Protein AF-A0A838SLF0-F1 (afdb_monomer_lite)

Radius of gyration: 18.65 Å; chains: 1; bounding box: 45×25×52 Å

Foldseek 3Di:
DDDDDDDDPDDDFDPAVTVDDHDDDDQLVVQLVVLCVQPVPCSNVLSVQLVVLVVVQVVCCVVPVDDDDPQRSCVSSVGHPPDD

Secondary structure (DSSP, 8-state):
-PPPPPPP------TBTTTB------HHHHHHHHHHHH-TTTHHHHHHHHHHHHHHHHHHHHHH-----HHHHHHHTT------

Structure (mmCIF, N/CA/C/O backbone):
data_AF-A0A838SLF0-F1
#
_entry.id   AF-A0A838SLF0-F1
#
loop_
_atom_site.group_PDB
_atom_site.id
_atom_site.type_symbol
_atom_site.label_atom_id
_atom_site.label_alt_id
_atom_site.label_comp_id
_atom_site.label_asym_id
_atom_site.label_entity_id
_atom_site.label_seq_id
_atom_site.pdbx_PDB_ins_code
_atom_site.Cartn_x
_atom_site.Cartn_y
_atom_site.Cartn_z
_atom_site.occupancy
_atom_site.B_iso_or_equiv
_atom_site.auth_seq_id
_atom_site.auth_comp_id
_atom_site.auth_asym_id
_atom_site.auth_atom_id
_atom_site.pdbx_PDB_model_num
ATOM 1 N N . MET A 1 1 ? -27.550 -16.317 34.968 1.00 45.66 1 MET A N 1
ATOM 2 C CA . MET A 1 1 ? -26.418 -15.496 35.451 1.00 45.66 1 MET A CA 1
ATOM 3 C C . MET A 1 1 ? -25.805 -14.793 34.254 1.00 45.66 1 MET A C 1
ATOM 5 O O . MET A 1 1 ? -25.170 -15.458 33.451 1.00 45.66 1 MET A O 1
ATOM 9 N N . SER A 1 2 ? -26.053 -13.492 34.090 1.00 56.19 2 SER A N 1
ATOM 10 C CA . SER A 1 2 ? -25.337 -12.686 33.094 1.00 56.19 2 SER A CA 1
ATOM 11 C C . SER A 1 2 ? -23.990 -12.309 33.697 1.00 56.19 2 SER A C 1
ATOM 13 O O . SER A 1 2 ? -23.963 -11.693 34.763 1.00 56.19 2 SER A O 1
ATOM 15 N N . ALA A 1 3 ? -22.885 -12.692 33.060 1.00 60.59 3 ALA A N 1
ATOM 16 C CA . ALA A 1 3 ? -21.584 -12.150 33.425 1.00 60.59 3 ALA A CA 1
ATOM 17 C C . ALA A 1 3 ? -21.641 -10.623 33.254 1.00 60.59 3 ALA A C 1
ATOM 19 O O . ALA A 1 3 ? -22.124 -10.132 32.231 1.00 60.59 3 ALA A O 1
ATOM 20 N N . ARG A 1 4 ? -21.194 -9.860 34.258 1.00 63.75 4 ARG A N 1
ATOM 21 C CA . ARG A 1 4 ? -20.851 -8.455 34.027 1.00 63.75 4 ARG A CA 1
ATOM 22 C C . ARG A 1 4 ? -19.660 -8.467 33.080 1.00 63.75 4 ARG A C 1
ATOM 24 O O . ARG A 1 4 ? -18.644 -9.071 33.416 1.00 63.75 4 ARG A O 1
ATOM 31 N N . ALA A 1 5 ? -19.803 -7.853 31.908 1.00 68.81 5 ALA A N 1
ATOM 32 C CA . ALA A 1 5 ? -18.654 -7.567 31.065 1.00 68.81 5 ALA A CA 1
ATOM 33 C C . ALA A 1 5 ? -17.613 -6.845 31.934 1.00 68.81 5 ALA A C 1
ATOM 35 O O . ALA A 1 5 ? -17.968 -5.911 32.662 1.00 68.81 5 ALA A O 1
ATOM 36 N N . GLY A 1 6 ? -16.366 -7.324 31.925 1.00 75.25 6 GLY A N 1
ATOM 37 C CA . GLY A 1 6 ? -15.258 -6.580 32.521 1.00 75.25 6 GLY A CA 1
ATOM 38 C C . GLY A 1 6 ? -15.238 -5.162 31.949 1.00 75.25 6 GLY A C 1
ATOM 39 O O . GLY A 1 6 ? -15.706 -4.943 30.830 1.00 75.25 6 GLY A O 1
ATOM 40 N N . MET A 1 7 ? -14.767 -4.189 32.727 1.00 83.50 7 MET A N 1
ATOM 41 C CA . MET A 1 7 ? -14.636 -2.825 32.217 1.00 83.50 7 MET A CA 1
ATOM 42 C C . MET A 1 7 ? -13.736 -2.844 30.975 1.00 83.50 7 MET A C 1
ATOM 44 O O . MET A 1 7 ? -12.645 -3.400 31.007 1.00 83.50 7 MET A O 1
ATOM 48 N N . LEU A 1 8 ? -14.239 -2.301 29.868 1.00 87.38 8 LEU A N 1
ATOM 49 C CA . LEU A 1 8 ? -13.479 -2.098 28.640 1.00 87.38 8 LEU A CA 1
ATOM 50 C C . LEU A 1 8 ? -12.461 -0.981 28.885 1.00 87.38 8 LEU A C 1
ATOM 52 O O . LEU A 1 8 ? -12.868 0.153 29.129 1.00 87.38 8 LEU A O 1
ATOM 56 N N . ASP A 1 9 ? -11.168 -1.296 28.805 1.00 92.94 9 ASP A N 1
ATOM 57 C CA . ASP A 1 9 ? -10.109 -0.315 29.076 1.00 92.94 9 ASP A CA 1
ATOM 58 C C . ASP A 1 9 ? -9.849 0.617 27.882 1.00 92.94 9 ASP A C 1
ATOM 60 O O . ASP A 1 9 ? -9.602 1.808 28.067 1.00 92.94 9 ASP A O 1
ATOM 64 N N . ALA A 1 10 ? -9.910 0.094 26.650 1.00 95.31 10 ALA A N 1
ATOM 65 C CA . ALA A 1 10 ? -9.664 0.871 25.435 1.00 95.31 10 ALA A CA 1
ATOM 66 C C . ALA A 1 10 ? -10.280 0.243 24.173 1.00 95.31 10 ALA A C 1
ATOM 68 O O . ALA A 1 10 ? -10.546 -0.958 24.118 1.00 95.31 10 ALA A O 1
ATOM 69 N N . VAL A 1 11 ? -10.443 1.073 23.135 1.00 95.25 11 VAL A N 1
ATOM 70 C CA . VAL A 1 11 ? -10.808 0.680 21.764 1.00 95.25 11 VAL A CA 1
ATOM 71 C C . VAL A 1 11 ? -9.805 1.303 20.798 1.00 95.25 11 VAL A C 1
ATOM 73 O O . VAL A 1 11 ? -9.487 2.485 20.921 1.00 95.25 11 VAL A O 1
ATOM 76 N N . ILE A 1 12 ? -9.318 0.514 19.839 1.00 95.12 12 ILE A N 1
ATOM 77 C CA . ILE A 1 12 ? -8.455 0.983 18.750 1.00 95.12 12 ILE A CA 1
ATOM 78 C C . ILE A 1 12 ? -9.311 1.072 17.489 1.00 95.12 12 ILE A C 1
ATOM 80 O O . ILE A 1 12 ? -9.966 0.097 17.122 1.00 95.12 12 ILE A O 1
ATOM 84 N N . PHE A 1 13 ? -9.303 2.235 16.844 1.00 96.75 13 PHE A N 1
ATOM 85 C CA . PHE A 1 13 ? -9.993 2.461 15.579 1.00 96.75 13 PHE A CA 1
ATOM 86 C C . PHE A 1 13 ? -8.979 2.569 14.449 1.00 96.75 13 PHE A C 1
ATOM 88 O O . PHE A 1 13 ? -7.984 3.284 14.573 1.00 96.75 13 PHE A O 1
ATOM 95 N N . ASP A 1 14 ? -9.259 1.868 13.355 1.00 94.06 14 ASP A N 1
ATOM 96 C CA . ASP A 1 14 ? -8.564 2.088 12.093 1.00 94.06 14 ASP A CA 1
ATOM 97 C C . ASP A 1 14 ? -8.962 3.449 11.499 1.00 94.06 14 ASP A C 1
ATOM 99 O O . ASP A 1 14 ? -9.935 4.076 11.923 1.00 94.06 14 ASP A O 1
ATOM 103 N N . TRP A 1 15 ? -8.209 3.941 10.525 1.00 94.94 15 TRP A N 1
ATOM 104 C CA . TRP A 1 15 ? -8.454 5.242 9.928 1.00 94.94 15 TRP A CA 1
ATOM 105 C C . TRP A 1 15 ? -9.432 5.163 8.750 1.00 94.94 15 TRP A C 1
ATOM 107 O O . TRP A 1 15 ? -10.581 5.593 8.877 1.00 94.94 15 TRP A O 1
ATOM 117 N N . GLY A 1 16 ? -9.002 4.588 7.624 1.00 92.56 16 GLY A N 1
ATOM 118 C CA . GLY A 1 16 ? -9.766 4.561 6.375 1.00 92.56 16 GLY A CA 1
ATOM 119 C C . GLY A 1 16 ? -11.020 3.694 6.467 1.00 92.56 16 GLY A C 1
ATOM 120 O O . GLY A 1 16 ? -10.947 2.507 6.759 1.00 92.56 16 GLY A O 1
ATOM 121 N N . GLY A 1 17 ? -12.192 4.278 6.225 1.00 92.69 17 GLY A N 1
ATOM 122 C CA . GLY A 1 17 ? -13.474 3.572 6.324 1.00 92.69 17 GLY A CA 1
ATOM 123 C C . GLY A 1 17 ? -13.966 3.337 7.758 1.00 92.69 17 GLY A C 1
ATOM 124 O O . GLY A 1 17 ? -15.066 2.816 7.929 1.00 92.69 17 GLY A O 1
ATOM 125 N N . THR A 1 18 ? -13.192 3.740 8.775 1.00 95.62 18 THR A N 1
ATOM 126 C CA . THR A 1 18 ? -13.584 3.676 10.192 1.00 95.62 18 THR A CA 1
ATOM 127 C C . THR A 1 18 ? -13.669 5.076 10.806 1.00 95.62 18 THR A C 1
ATOM 129 O O . THR A 1 18 ? -14.762 5.518 11.155 1.00 95.62 18 THR A O 1
ATOM 132 N N . LEU A 1 19 ? -12.551 5.802 10.920 1.00 97.12 19 LEU A N 1
ATOM 133 C CA . LEU A 1 19 ? -12.537 7.196 11.394 1.00 97.12 19 LEU A CA 1
ATOM 134 C C . LEU A 1 19 ? -12.808 8.207 10.272 1.00 97.12 19 LEU A C 1
ATOM 136 O O . LEU A 1 19 ? -13.269 9.315 10.546 1.00 97.12 19 LEU A O 1
ATOM 140 N N . THR A 1 20 ? -12.527 7.845 9.021 1.00 94.50 20 THR A N 1
ATOM 141 C CA . THR A 1 20 ? -12.821 8.658 7.833 1.00 94.50 20 THR A CA 1
ATOM 142 C C . THR A 1 20 ? -13.702 7.888 6.852 1.00 94.50 20 THR A C 1
ATOM 144 O O . THR A 1 20 ? -13.648 6.656 6.821 1.00 94.50 20 THR A O 1
ATOM 147 N N . PRO A 1 21 ? -14.524 8.570 6.031 1.00 95.88 21 PRO A N 1
ATOM 148 C CA . PRO A 1 21 ? -15.230 7.908 4.943 1.00 95.88 21 PRO A CA 1
ATOM 149 C C . PRO A 1 21 ? -14.257 7.184 4.014 1.00 95.88 21 PRO A C 1
ATOM 151 O O . PRO A 1 21 ? -13.168 7.681 3.719 1.00 95.88 21 PRO A O 1
ATOM 154 N N . TRP A 1 22 ? -14.671 6.016 3.535 1.00 94.19 22 TRP A N 1
ATOM 155 C CA . TRP A 1 22 ? -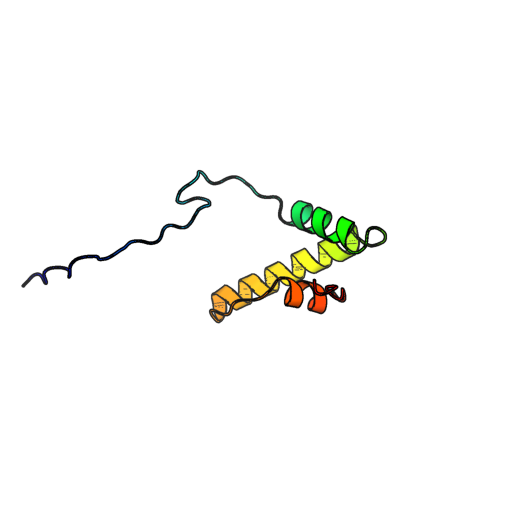13.932 5.313 2.498 1.00 94.19 22 TRP A CA 1
ATOM 156 C C . TRP A 1 22 ? -13.997 6.077 1.168 1.00 94.19 22 TRP A C 1
ATOM 158 O O . TRP A 1 22 ? -15.005 6.719 0.863 1.00 94.19 22 TRP A O 1
ATOM 168 N N . HIS A 1 23 ? -12.940 5.967 0.369 1.00 92.25 23 HIS A N 1
ATOM 169 C CA . HIS A 1 23 ? -12.920 6.369 -1.033 1.00 92.25 23 HIS A CA 1
ATOM 170 C C . HIS A 1 23 ? -12.133 5.337 -1.842 1.00 92.25 23 HIS A C 1
ATOM 172 O O . HIS A 1 23 ? -11.329 4.591 -1.283 1.00 92.25 23 HIS A O 1
ATOM 178 N N . ASP A 1 24 ? -12.369 5.295 -3.149 1.00 94.12 24 ASP A N 1
ATOM 179 C CA . ASP A 1 24 ? -11.633 4.401 -4.037 1.00 94.12 24 ASP A CA 1
ATOM 180 C C . ASP A 1 24 ? -10.176 4.859 -4.168 1.00 94.12 24 ASP A C 1
ATOM 182 O O . ASP A 1 24 ? -9.904 6.036 -4.413 1.00 94.12 24 ASP A O 1
ATOM 186 N N . ILE A 1 25 ? -9.246 3.916 -4.012 1.00 91.12 25 ILE A N 1
ATOM 187 C CA . ILE A 1 25 ? -7.803 4.151 -4.100 1.00 91.12 25 ILE A CA 1
ATOM 188 C C . ILE A 1 25 ? -7.272 3.399 -5.317 1.00 91.12 25 ILE A C 1
ATOM 190 O O . ILE A 1 25 ? -7.426 2.180 -5.420 1.00 91.12 25 ILE A O 1
ATOM 194 N N . ASP A 1 26 ? -6.612 4.122 -6.218 1.00 95.31 26 ASP A N 1
ATOM 195 C CA . ASP A 1 26 ? -5.847 3.520 -7.307 1.00 95.31 26 ASP A CA 1
ATOM 196 C C . ASP A 1 26 ? -4.453 3.124 -6.799 1.00 95.31 26 ASP A C 1
ATOM 198 O O . ASP A 1 26 ? -3.508 3.917 -6.785 1.00 95.31 26 ASP A O 1
ATOM 202 N N . LEU A 1 27 ? -4.349 1.877 -6.336 1.00 92.94 27 LEU A N 1
ATOM 203 C CA . LEU A 1 27 ? -3.104 1.324 -5.801 1.00 92.94 27 LEU A CA 1
ATOM 204 C C . LEU A 1 27 ? -2.014 1.196 -6.872 1.00 92.94 27 LEU A C 1
ATOM 206 O O . LEU A 1 27 ? -0.831 1.295 -6.553 1.00 92.94 27 LEU A O 1
ATOM 210 N N . HIS A 1 28 ? -2.382 1.005 -8.141 1.00 97.00 28 HIS A N 1
ATOM 211 C CA . HIS A 1 28 ? -1.395 0.912 -9.216 1.00 97.00 28 HIS A CA 1
ATOM 212 C C . HIS A 1 28 ? -0.765 2.277 -9.493 1.00 97.00 28 HIS A C 1
ATOM 214 O O . HIS A 1 28 ? 0.461 2.390 -9.520 1.00 97.00 28 HIS A O 1
ATOM 220 N N . ALA A 1 29 ? -1.581 3.332 -9.576 1.00 97.44 29 ALA A N 1
ATOM 221 C CA . ALA A 1 29 ? -1.084 4.700 -9.706 1.00 97.44 29 ALA A CA 1
ATOM 222 C C . ALA A 1 29 ? -0.183 5.105 -8.525 1.00 97.44 29 ALA A C 1
ATOM 224 O O . ALA A 1 29 ? 0.835 5.774 -8.721 1.00 97.44 29 ALA A O 1
ATOM 225 N N . GLN A 1 30 ? -0.510 4.660 -7.306 1.00 95.62 30 GLN A N 1
ATOM 226 C CA . GLN A 1 30 ? 0.360 4.843 -6.145 1.00 95.62 30 GLN A CA 1
ATOM 227 C C . GLN A 1 30 ? 1.719 4.157 -6.351 1.00 95.62 30 GLN A C 1
ATOM 229 O O . GLN A 1 30 ? 2.752 4.800 -6.163 1.00 95.62 30 GLN A O 1
ATOM 234 N N . TRP A 1 31 ? 1.746 2.891 -6.782 1.00 96.94 31 TRP A N 1
ATOM 235 C CA . TRP A 1 31 ? 3.003 2.193 -7.068 1.00 96.94 31 TRP A CA 1
ATOM 236 C C . TRP A 1 31 ? 3.802 2.830 -8.197 1.00 96.94 31 TRP A C 1
ATOM 238 O O . TRP A 1 31 ? 5.025 2.893 -8.098 1.00 96.94 31 TRP A O 1
ATOM 248 N N . TYR A 1 32 ? 3.135 3.359 -9.223 1.00 97.69 32 TYR A N 1
ATOM 249 C CA . TYR A 1 32 ? 3.793 4.107 -10.289 1.00 97.69 32 TYR A CA 1
ATOM 250 C C . TYR A 1 32 ? 4.553 5.320 -9.745 1.00 97.69 32 TYR A C 1
ATOM 252 O O . TYR A 1 32 ? 5.711 5.519 -10.102 1.00 97.69 32 TYR A O 1
ATOM 260 N N . ALA A 1 33 ? 3.962 6.078 -8.816 1.00 96.44 33 ALA A N 1
ATOM 261 C CA . ALA A 1 33 ? 4.628 7.226 -8.200 1.00 96.44 33 ALA A CA 1
ATOM 262 C C . ALA A 1 33 ? 5.898 6.834 -7.419 1.00 96.44 33 ALA A C 1
ATOM 264 O O . ALA A 1 33 ? 6.909 7.533 -7.494 1.00 96.44 33 ALA A O 1
ATOM 265 N N . TYR A 1 34 ? 5.881 5.705 -6.703 1.00 92.62 34 TYR A N 1
ATOM 266 C CA . TYR A 1 34 ? 7.087 5.187 -6.049 1.00 92.62 34 TYR A CA 1
ATOM 267 C C . TYR A 1 34 ? 8.113 4.674 -7.064 1.00 92.62 34 TYR A C 1
ATOM 269 O O . TYR A 1 34 ? 9.302 4.957 -6.942 1.00 92.62 34 TYR A O 1
ATOM 277 N N . ALA A 1 35 ? 7.664 3.940 -8.079 1.00 94.25 35 ALA A N 1
ATOM 278 C CA . ALA A 1 35 ? 8.532 3.38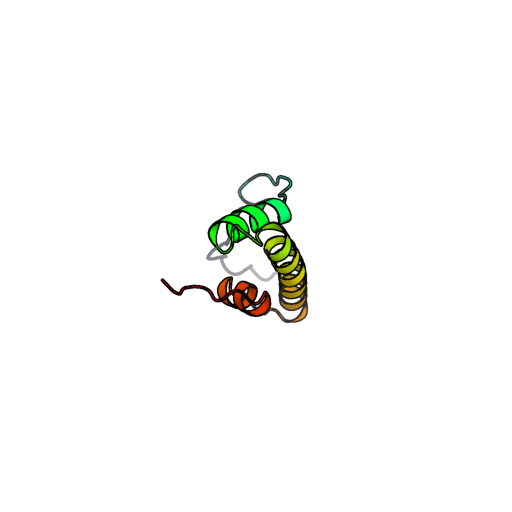6 -9.104 1.00 94.25 35 ALA A CA 1
ATOM 279 C C . ALA A 1 35 ? 9.235 4.481 -9.923 1.00 94.25 35 ALA A C 1
ATOM 281 O O . ALA A 1 35 ? 10.416 4.337 -10.221 1.00 94.25 35 ALA A O 1
ATOM 282 N N . GLU A 1 36 ? 8.556 5.596 -10.215 1.00 95.56 36 GLU A N 1
ATOM 283 C CA . GLU A 1 36 ? 9.151 6.794 -10.826 1.00 95.56 36 GLU A CA 1
ATOM 284 C C . GLU A 1 36 ? 10.302 7.358 -9.987 1.00 95.56 36 GLU A C 1
ATOM 286 O O . GLU A 1 36 ? 11.310 7.781 -10.544 1.00 95.56 36 GLU A O 1
ATOM 291 N N . ALA A 1 37 ? 10.184 7.355 -8.656 1.00 91.62 37 ALA A N 1
ATOM 292 C CA . ALA A 1 37 ? 11.241 7.845 -7.776 1.00 91.62 37 ALA A CA 1
ATOM 293 C C . ALA A 1 37 ? 12.453 6.895 -7.712 1.00 91.62 37 ALA A C 1
ATOM 295 O O . ALA A 1 37 ? 13.582 7.358 -7.553 1.00 91.62 37 ALA A O 1
ATOM 296 N N . TYR A 1 38 ? 12.227 5.584 -7.842 1.00 88.31 38 TYR A N 1
ATOM 297 C CA . TYR A 1 38 ? 13.260 4.549 -7.706 1.00 88.31 38 TYR A CA 1
ATOM 298 C C . TYR A 1 38 ? 13.971 4.196 -9.020 1.00 88.31 38 TYR A C 1
ATOM 300 O O . TYR A 1 38 ? 15.194 4.081 -9.057 1.00 88.31 38 TYR A O 1
ATOM 308 N N . ASP A 1 39 ? 13.219 4.006 -10.102 1.00 90.88 39 ASP A N 1
ATOM 309 C CA . ASP A 1 39 ? 13.737 3.696 -11.436 1.00 90.88 39 ASP A CA 1
ATOM 310 C C . ASP A 1 39 ? 12.842 4.367 -12.493 1.00 90.88 39 ASP A C 1
ATOM 312 O O . ASP A 1 39 ? 11.972 3.712 -13.075 1.00 90.88 39 ASP A O 1
ATOM 316 N N . PRO A 1 40 ? 13.053 5.669 -12.780 1.00 93.62 40 PRO A N 1
ATOM 317 C CA . PRO A 1 40 ? 12.243 6.402 -13.752 1.00 93.62 40 PRO A CA 1
ATOM 318 C C . PRO A 1 40 ? 12.230 5.753 -15.144 1.00 93.62 40 PRO A C 1
ATOM 320 O O . PRO A 1 40 ? 11.262 5.870 -15.890 1.00 93.62 40 PRO A O 1
ATOM 323 N N . VAL A 1 41 ? 13.306 5.051 -15.520 1.00 95.88 41 VAL A N 1
ATOM 324 C CA . VAL A 1 41 ? 13.425 4.413 -16.840 1.00 95.88 41 VAL A CA 1
ATOM 325 C C . VAL A 1 41 ? 12.526 3.181 -16.936 1.00 95.88 41 VAL A C 1
ATOM 327 O O . VAL A 1 41 ? 12.022 2.868 -18.016 1.00 95.88 41 VAL A O 1
ATOM 330 N N . ARG A 1 42 ? 12.323 2.467 -15.824 1.00 95.25 42 ARG A N 1
ATOM 331 C CA . ARG A 1 42 ? 11.518 1.237 -15.770 1.00 95.25 42 ARG A CA 1
ATOM 332 C C . ARG A 1 42 ? 10.268 1.370 -14.905 1.00 95.25 42 ARG A C 1
ATOM 334 O O . ARG A 1 42 ? 9.681 0.344 -14.564 1.00 95.25 42 ARG A O 1
ATOM 341 N N . ALA A 1 43 ? 9.839 2.593 -14.603 1.00 96.19 43 ALA A N 1
ATOM 342 C CA . ALA A 1 43 ? 8.801 2.881 -13.619 1.00 96.19 43 ALA A CA 1
ATOM 343 C C . ALA A 1 43 ? 7.518 2.071 -13.841 1.00 96.19 43 ALA A C 1
ATOM 345 O O . ALA A 1 43 ? 7.069 1.380 -12.933 1.00 96.19 43 ALA A O 1
ATOM 346 N N . ALA A 1 44 ? 6.986 2.054 -15.068 1.00 97.81 44 ALA A N 1
ATOM 347 C CA . ALA A 1 44 ? 5.788 1.275 -15.399 1.00 97.81 44 ALA A CA 1
ATOM 348 C C . ALA A 1 44 ? 5.958 -0.223 -15.091 1.00 97.81 44 ALA A C 1
ATOM 350 O O . ALA A 1 44 ? 5.147 -0.821 -14.392 1.00 97.81 44 ALA A O 1
ATOM 351 N N . ALA A 1 45 ? 7.060 -0.816 -15.556 1.00 97.38 45 ALA A N 1
ATOM 352 C CA . ALA A 1 45 ? 7.321 -2.239 -15.366 1.00 97.38 45 ALA A CA 1
ATOM 353 C C . ALA A 1 45 ? 7.619 -2.600 -13.902 1.00 97.38 45 ALA A C 1
ATOM 355 O O . ALA A 1 45 ? 7.372 -3.732 -13.491 1.00 97.38 45 ALA A O 1
ATOM 356 N N . LEU A 1 46 ? 8.189 -1.675 -13.126 1.00 96.25 46 LEU A N 1
ATOM 357 C CA . LEU A 1 46 ? 8.398 -1.852 -11.692 1.00 96.25 46 LEU A CA 1
ATOM 358 C C . LEU A 1 46 ? 7.072 -1.724 -10.926 1.00 96.25 46 LEU A C 1
ATOM 360 O O . LEU A 1 46 ? 6.801 -2.557 -10.067 1.00 96.25 46 LEU A O 1
ATOM 364 N N . ALA A 1 47 ? 6.223 -0.759 -11.281 1.00 97.56 47 ALA A N 1
ATOM 365 C CA . ALA A 1 47 ? 4.901 -0.571 -10.689 1.00 97.56 47 ALA A CA 1
ATOM 366 C C . ALA A 1 47 ? 3.998 -1.795 -10.882 1.00 97.56 47 ALA A C 1
ATOM 368 O O . ALA A 1 47 ? 3.398 -2.260 -9.916 1.00 97.56 47 ALA A O 1
ATOM 369 N N . ASP A 1 48 ? 3.974 -2.368 -12.092 1.00 97.94 48 ASP A N 1
ATOM 370 C CA . ASP A 1 48 ? 3.237 -3.606 -12.383 1.00 97.94 48 ASP A CA 1
ATOM 371 C C . ASP A 1 48 ? 3.668 -4.747 -11.447 1.00 97.94 48 ASP A C 1
ATOM 373 O O . ASP A 1 48 ? 2.836 -5.415 -10.833 1.00 97.94 48 ASP A O 1
ATOM 377 N N . ARG A 1 49 ? 4.984 -4.939 -11.276 1.00 97.38 49 ARG A N 1
ATOM 378 C CA . ARG A 1 49 ? 5.518 -5.985 -10.390 1.00 97.38 49 ARG A CA 1
ATOM 379 C C . ARG A 1 49 ? 5.192 -5.725 -8.927 1.00 97.38 49 ARG A C 1
ATOM 381 O O . ARG A 1 49 ? 4.820 -6.663 -8.228 1.00 97.38 49 ARG A O 1
ATOM 388 N N . LEU A 1 50 ? 5.352 -4.487 -8.460 1.00 97.12 50 LEU A N 1
ATOM 389 C CA . LEU A 1 50 ? 5.051 -4.111 -7.078 1.00 97.12 50 LEU A CA 1
ATOM 390 C C . LEU A 1 50 ? 3.570 -4.340 -6.765 1.00 97.12 50 LEU A C 1
ATOM 392 O O . LEU A 1 50 ? 3.263 -4.937 -5.737 1.00 97.12 50 LEU A O 1
ATOM 396 N N . PHE A 1 51 ? 2.669 -3.965 -7.677 1.00 97.56 51 PHE A N 1
ATOM 397 C CA . PHE A 1 51 ? 1.233 -4.200 -7.538 1.00 97.56 51 PHE A CA 1
ATOM 398 C C . PHE A 1 51 ? 0.897 -5.697 -7.428 1.00 97.56 51 PHE A C 1
ATOM 400 O O . PHE A 1 51 ? 0.189 -6.117 -6.507 1.00 97.56 51 PHE A O 1
ATOM 407 N N . ASP A 1 52 ? 1.460 -6.526 -8.312 1.00 97.38 52 ASP A N 1
ATOM 408 C CA . ASP A 1 52 ? 1.251 -7.976 -8.276 1.00 97.38 52 ASP A CA 1
ATOM 409 C C . ASP A 1 52 ? 1.798 -8.603 -6.983 1.00 97.38 52 ASP A C 1
ATOM 411 O O . ASP A 1 52 ? 1.118 -9.404 -6.331 1.00 97.38 52 ASP A O 1
ATOM 415 N N . LEU A 1 53 ? 3.014 -8.227 -6.576 1.00 97.00 53 LEU A N 1
ATOM 416 C CA . LEU A 1 53 ? 3.655 -8.723 -5.357 1.00 97.00 53 LEU A CA 1
ATOM 417 C C . LEU A 1 53 ? 2.911 -8.273 -4.093 1.00 97.00 53 LEU A C 1
ATOM 419 O O . LEU A 1 53 ? 2.784 -9.059 -3.147 1.00 97.00 53 LEU A O 1
ATOM 423 N N . GLU A 1 54 ? 2.361 -7.057 -4.076 1.00 96.12 54 GLU A N 1
ATOM 424 C CA . GLU A 1 54 ? 1.569 -6.558 -2.954 1.00 96.12 54 GLU A CA 1
ATOM 425 C C . GLU A 1 54 ? 0.302 -7.405 -2.793 1.00 96.12 54 GLU A C 1
ATOM 427 O O . GLU A 1 54 ? -0.022 -7.847 -1.687 1.00 96.12 54 GLU A O 1
ATOM 432 N N . ALA A 1 55 ? -0.367 -7.748 -3.899 1.00 95.44 55 ALA A N 1
ATOM 433 C CA . ALA A 1 55 ? -1.514 -8.648 -3.872 1.00 95.44 55 ALA A CA 1
ATOM 434 C C . ALA A 1 55 ? -1.152 -10.033 -3.300 1.00 95.44 55 ALA A C 1
ATOM 436 O O . ALA A 1 55 ? -1.943 -10.612 -2.545 1.00 95.44 55 ALA A O 1
ATOM 437 N N . LEU A 1 56 ? 0.041 -10.570 -3.604 1.00 95.19 56 LEU A N 1
ATOM 438 C CA . LEU A 1 56 ? 0.540 -11.807 -2.983 1.00 95.19 56 LEU A CA 1
ATOM 439 C C . LEU A 1 56 ? 0.754 -11.634 -1.473 1.00 95.19 56 LEU A C 1
ATOM 441 O O . LEU A 1 56 ? 0.360 -12.503 -0.690 1.00 95.19 56 LEU A O 1
ATOM 445 N N . SER A 1 57 ? 1.364 -10.521 -1.0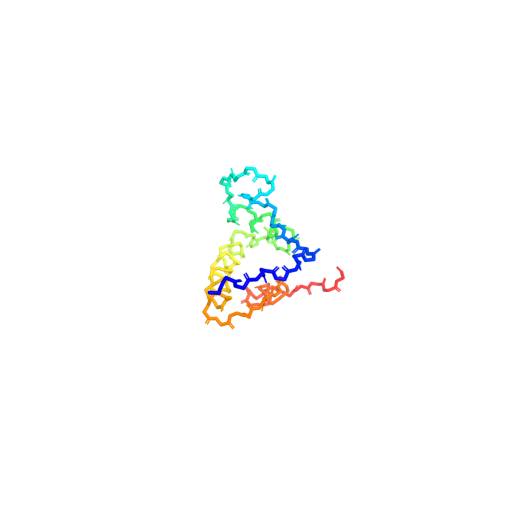67 1.00 95.19 57 SER A N 1
ATOM 446 C CA . SER A 1 57 ? 1.633 -10.196 0.334 1.00 95.19 57 SER A CA 1
ATOM 447 C C . SER A 1 57 ? 0.343 -10.100 1.148 1.00 95.19 57 SER A C 1
ATOM 449 O O . SER A 1 57 ? 0.205 -10.760 2.180 1.00 95.19 57 SER A O 1
ATOM 451 N N . TRP A 1 58 ? -0.665 -9.402 0.623 1.00 94.94 58 TRP A N 1
ATOM 452 C CA . TRP A 1 58 ? -1.980 -9.290 1.249 1.00 94.94 58 TRP A CA 1
ATOM 453 C C . TRP A 1 58 ? -2.700 -10.631 1.393 1.00 94.94 58 TRP A C 1
ATOM 455 O O . TRP A 1 58 ? -3.382 -10.855 2.396 1.00 94.94 58 TRP A O 1
ATOM 465 N N . ARG A 1 59 ? -2.553 -11.549 0.427 1.00 96.19 59 ARG A N 1
ATOM 466 C CA . ARG A 1 59 ? -3.086 -12.914 0.581 1.00 96.19 59 ARG A CA 1
ATOM 467 C C . ARG A 1 59 ? -2.404 -13.646 1.733 1.00 96.19 59 ARG A C 1
ATOM 469 O O . ARG A 1 59 ? -3.100 -14.148 2.611 1.00 96.19 59 ARG A O 1
ATOM 476 N N . ARG A 1 60 ? -1.069 -13.618 1.800 1.00 94.62 60 ARG A N 1
ATOM 477 C CA . ARG A 1 60 ? -0.312 -14.233 2.906 1.00 94.62 60 ARG A CA 1
ATOM 478 C C . ARG A 1 60 ? -0.670 -13.627 4.262 1.00 94.62 60 ARG A C 1
ATOM 480 O O . ARG A 1 60 ? -0.807 -14.365 5.233 1.00 94.62 60 ARG A O 1
ATOM 487 N N . ALA A 1 61 ? -0.853 -12.310 4.337 1.00 96.19 61 ALA A N 1
ATOM 488 C CA . ALA A 1 61 ? -1.266 -11.634 5.564 1.00 96.19 61 ALA A CA 1
ATOM 489 C C . ALA A 1 61 ? -2.625 -12.147 6.062 1.00 96.19 61 ALA A C 1
ATOM 491 O O . ALA A 1 61 ? -2.772 -12.436 7.248 1.00 96.19 61 ALA A O 1
ATOM 492 N N . ARG A 1 62 ? -3.594 -12.343 5.158 1.00 96.88 62 ARG A N 1
ATOM 493 C CA . ARG A 1 62 ? -4.912 -12.900 5.502 1.00 96.88 62 ARG A CA 1
ATOM 494 C C . ARG A 1 62 ? -4.868 -14.380 5.876 1.00 96.88 62 ARG A C 1
ATOM 496 O O . ARG A 1 62 ? -5.587 -14.792 6.775 1.00 96.88 62 ARG A O 1
ATOM 503 N N . GLU A 1 63 ? -4.049 -15.175 5.197 1.00 97.94 63 GLU A N 1
ATOM 504 C CA . GLU A 1 63 ? -4.008 -16.633 5.387 1.00 97.94 63 GLU A CA 1
ATOM 505 C C . GLU A 1 63 ? -3.122 -17.063 6.563 1.00 97.94 63 GLU A C 1
ATOM 507 O O . GLU A 1 63 ? -3.348 -18.106 7.178 1.00 97.94 63 GLU A O 1
ATOM 512 N N . HIS A 1 64 ? -2.092 -16.275 6.874 1.00 97.00 64 HIS A N 1
ATOM 513 C CA . HIS A 1 64 ? -1.042 -16.657 7.820 1.00 97.00 64 HIS A CA 1
ATOM 514 C C . HIS A 1 64 ? -0.778 -15.619 8.913 1.00 97.00 64 HIS A C 1
ATOM 516 O O . HIS A 1 64 ? 0.088 -15.851 9.758 1.00 97.00 64 HIS A O 1
ATOM 522 N N . HIS A 1 65 ? -1.494 -14.490 8.913 1.00 94.94 65 HIS A 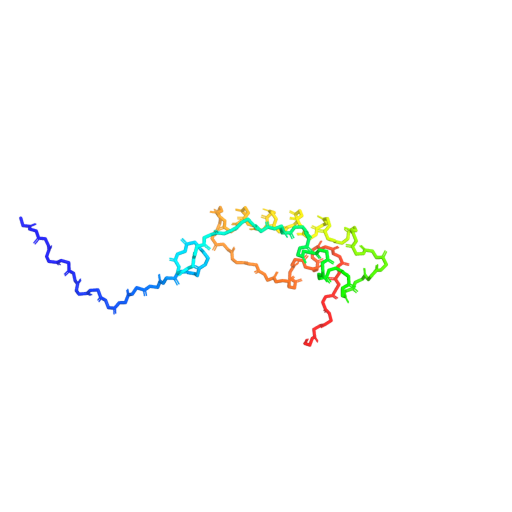N 1
ATOM 523 C CA . HIS A 1 65 ? -1.347 -13.409 9.895 1.00 94.94 65 HIS A CA 1
ATOM 524 C C . HIS A 1 65 ? 0.109 -12.932 10.030 1.00 94.94 65 HIS A C 1
ATOM 526 O O . HIS A 1 65 ? 0.646 -12.786 11.130 1.00 94.94 65 HIS A O 1
ATOM 532 N N . ARG A 1 66 ? 0.774 -12.737 8.885 1.00 92.69 66 ARG A N 1
ATOM 533 C CA . ARG A 1 66 ? 2.152 -12.239 8.798 1.00 92.69 66 ARG A CA 1
ATOM 534 C C . ARG A 1 66 ? 2.190 -10.871 8.136 1.00 92.69 66 ARG A C 1
ATOM 536 O O . ARG A 1 66 ? 1.565 -10.674 7.099 1.00 92.69 66 ARG A O 1
ATOM 543 N N . SER A 1 67 ? 2.961 -9.968 8.726 1.00 91.94 67 SER A N 1
ATOM 544 C CA . SER A 1 67 ? 3.275 -8.666 8.142 1.00 91.94 67 SER A CA 1
ATOM 545 C C . SER A 1 67 ? 4.384 -8.781 7.094 1.00 91.94 67 SER A C 1
ATOM 547 O O . SER A 1 67 ? 5.134 -9.759 7.070 1.00 91.94 67 SER A O 1
ATOM 549 N N . HIS A 1 68 ? 4.500 -7.753 6.260 1.00 92.00 68 HIS A N 1
ATOM 550 C CA . HIS A 1 68 ? 5.550 -7.589 5.260 1.00 92.00 68 HIS A CA 1
ATOM 551 C C . HIS A 1 68 ? 6.018 -6.133 5.267 1.00 92.00 68 HIS A C 1
ATOM 553 O O . HIS A 1 68 ? 5.258 -5.255 5.682 1.00 92.00 68 HIS A O 1
ATOM 559 N N . THR A 1 69 ? 7.251 -5.879 4.838 1.00 92.75 69 THR A N 1
ATOM 560 C CA . THR A 1 69 ? 7.796 -4.517 4.758 1.00 92.75 69 THR A CA 1
ATOM 561 C C . THR A 1 69 ? 7.800 -4.009 3.317 1.00 92.75 69 THR A C 1
ATOM 563 O O . THR A 1 69 ? 7.710 -4.798 2.376 1.00 92.75 69 THR A O 1
ATOM 566 N N . LEU A 1 70 ? 7.904 -2.687 3.136 1.00 90.50 70 LEU A N 1
ATOM 567 C CA . LEU A 1 70 ? 8.11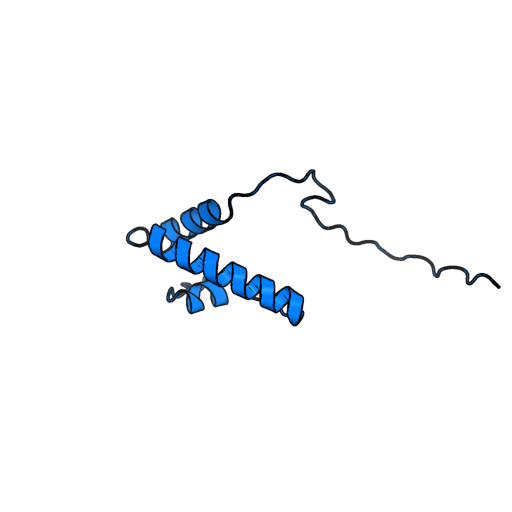8 -2.100 1.809 1.00 90.50 70 LEU A CA 1
ATOM 568 C C . LEU A 1 70 ? 9.439 -2.595 1.210 1.00 90.50 70 LEU A C 1
ATOM 570 O O . LEU A 1 70 ? 9.460 -3.020 0.063 1.00 90.50 70 LEU A O 1
ATOM 574 N N . ASP A 1 71 ? 10.510 -2.642 1.999 1.00 91.81 71 ASP A N 1
ATOM 575 C CA . ASP A 1 71 ? 11.810 -3.138 1.543 1.00 91.81 71 ASP A CA 1
ATOM 576 C C . ASP A 1 71 ? 11.752 -4.580 1.042 1.00 91.81 71 ASP A C 1
ATOM 578 O O . ASP A 1 71 ? 12.394 -4.908 0.046 1.00 91.81 71 ASP A O 1
ATOM 582 N N . ASP A 1 72 ? 10.991 -5.449 1.718 1.00 92.75 72 ASP A N 1
ATOM 583 C CA . ASP A 1 72 ? 10.789 -6.819 1.244 1.00 92.75 72 ASP A CA 1
ATOM 584 C C . ASP A 1 72 ? 10.119 -6.831 -0.132 1.00 92.75 72 ASP A C 1
ATOM 586 O O . ASP A 1 72 ? 10.571 -7.544 -1.025 1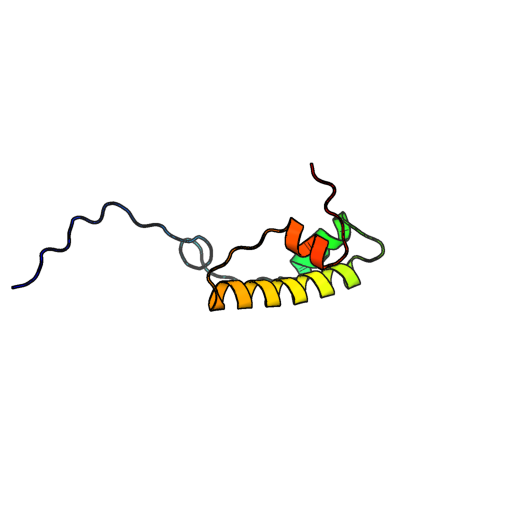.00 92.75 72 ASP A O 1
ATOM 590 N N . LEU A 1 73 ? 9.104 -5.987 -0.326 1.00 93.44 73 LEU A N 1
ATOM 591 C CA . LEU A 1 73 ? 8.369 -5.893 -1.581 1.00 93.44 73 LEU A CA 1
ATOM 592 C C . LEU A 1 73 ? 9.252 -5.398 -2.737 1.00 93.44 73 LEU A C 1
ATOM 594 O O . LEU A 1 73 ? 9.196 -5.941 -3.840 1.00 93.44 73 LEU A O 1
ATOM 598 N N . PHE A 1 74 ? 10.086 -4.387 -2.484 1.00 92.12 74 PHE A N 1
ATOM 599 C CA . PHE A 1 74 ? 11.020 -3.856 -3.478 1.00 92.12 74 PHE A CA 1
ATOM 600 C C . PHE A 1 74 ? 12.113 -4.870 -3.827 1.00 92.12 74 PHE A C 1
ATOM 602 O O . PHE A 1 74 ? 12.355 -5.108 -5.014 1.00 92.12 74 PHE A O 1
ATOM 609 N N . ARG A 1 75 ? 12.700 -5.540 -2.825 1.00 92.69 75 ARG A N 1
ATOM 610 C CA . ARG A 1 75 ? 13.674 -6.620 -3.054 1.00 92.69 75 ARG A CA 1
ATOM 611 C C . ARG A 1 75 ? 13.070 -7.757 -3.874 1.00 92.69 75 ARG A C 1
ATOM 613 O O . ARG A 1 75 ? 13.686 -8.192 -4.847 1.00 92.69 75 ARG A O 1
ATOM 620 N N . ASP A 1 76 ? 11.849 -8.181 -3.553 1.00 93.88 76 ASP A N 1
ATOM 621 C CA . ASP A 1 76 ? 11.116 -9.200 -4.316 1.00 93.88 76 ASP A CA 1
ATOM 622 C C . ASP A 1 76 ? 10.826 -8.744 -5.762 1.00 93.88 76 ASP A C 1
ATOM 624 O O . ASP A 1 76 ? 10.807 -9.564 -6.684 1.00 93.88 76 ASP A O 1
ATOM 628 N N . ALA A 1 77 ? 10.663 -7.436 -5.994 1.00 94.00 77 ALA A N 1
ATOM 629 C CA . ALA A 1 77 ? 10.506 -6.844 -7.327 1.00 94.00 77 ALA A CA 1
ATOM 630 C C . ALA A 1 77 ? 11.829 -6.702 -8.111 1.00 94.00 77 ALA A C 1
ATOM 632 O O . ALA A 1 77 ? 11.814 -6.314 -9.291 1.00 94.00 77 ALA A O 1
ATOM 633 N N . GLY A 1 78 ? 12.963 -7.031 -7.482 1.00 90.94 78 GLY A N 1
ATOM 634 C CA . GLY A 1 78 ? 14.307 -6.898 -8.039 1.00 90.94 78 GLY A CA 1
ATOM 635 C C . GLY A 1 78 ? 14.868 -5.476 -7.987 1.00 90.94 78 GLY A C 1
ATOM 636 O O . GLY A 1 78 ? 15.785 -5.166 -8.748 1.00 90.94 78 GLY A O 1
ATOM 637 N N . ALA A 1 79 ? 14.308 -4.614 -7.137 1.00 88.50 79 ALA A N 1
ATOM 638 C CA . ALA A 1 79 ? 14.813 -3.277 -6.860 1.00 88.50 79 ALA A CA 1
ATOM 639 C C . ALA A 1 79 ? 15.436 -3.260 -5.460 1.00 88.50 79 ALA A C 1
ATOM 641 O O . ALA A 1 79 ? 14.784 -3.632 -4.491 1.00 88.50 79 ALA A O 1
ATOM 642 N N . GLU A 1 80 ? 16.695 -2.839 -5.346 1.00 87.69 80 GLU A N 1
ATOM 643 C CA . GLU A 1 80 ? 17.350 -2.746 -4.041 1.00 87.69 80 GLU A CA 1
ATOM 644 C C . GLU A 1 80 ? 16.963 -1.419 -3.376 1.00 87.69 80 GLU A C 1
ATOM 646 O O . GLU A 1 80 ? 17.277 -0.360 -3.934 1.00 87.69 80 GLU A O 1
ATOM 651 N N . PRO A 1 81 ? 16.297 -1.434 -2.208 1.00 80.38 81 PRO A N 1
ATOM 652 C CA . PRO A 1 81 ? 16.084 -0.221 -1.440 1.00 80.38 81 PRO A CA 1
ATOM 653 C C . PRO A 1 81 ? 17.446 0.334 -1.028 1.00 80.38 81 PRO A C 1
ATOM 655 O O . PRO A 1 81 ? 18.230 -0.340 -0.357 1.00 80.38 81 PRO A O 1
ATOM 658 N N . SER A 1 82 ? 17.757 1.563 -1.437 1.00 72.25 82 SER A N 1
ATOM 659 C CA . SER A 1 82 ? 18.920 2.273 -0.917 1.00 72.25 82 SER A CA 1
ATOM 660 C C . SER A 1 82 ? 18.604 2.637 0.528 1.00 72.25 82 SER A C 1
ATOM 662 O O . SER A 1 82 ? 17.973 3.659 0.763 1.00 72.25 82 SER A O 1
ATOM 664 N N . GLY A 1 83 ? 18.919 1.760 1.480 1.00 67.44 83 GLY A N 1
ATOM 665 C CA . GLY A 1 83 ? 18.606 2.008 2.882 1.00 67.44 83 GLY A CA 1
ATOM 666 C C . GLY A 1 83 ? 19.223 3.321 3.361 1.00 67.44 83 GLY A C 1
ATOM 667 O O . GLY A 1 83 ? 20.431 3.367 3.570 1.00 67.44 83 GLY A O 1
ATOM 668 N N . GLU A 1 84 ? 18.379 4.343 3.516 1.00 54.28 84 GLU A N 1
ATOM 669 C CA . GLU A 1 84 ? 18.480 5.521 4.389 1.00 54.28 84 GLU A CA 1
ATOM 670 C C . GLU A 1 84 ? 17.078 6.111 4.611 1.00 54.28 84 GLU A C 1
ATOM 672 O O . GLU A 1 84 ? 16.354 6.340 3.615 1.00 54.28 84 GLU A O 1
#

pLDDT: mean 90.78, std 10.61, range [45.66, 97.94]

Sequence (84 aa):
MSARAGMLDAVIFDWGGTLTPWHDIDLHAQWYAYAEAYDPVRAAALADRLFDLEALSWRRAREHHRSHTLDDLFRDAGAEPSGE